Protein AF-A0A7S4PI43-F1 (afdb_monomer_lite)

Structure (mmCIF, N/CA/C/O backbone):
data_AF-A0A7S4PI43-F1
#
_entry.id   AF-A0A7S4PI43-F1
#
loop_
_atom_site.group_PDB
_atom_site.id
_atom_site.type_symbol
_atom_site.label_atom_id
_atom_site.label_alt_id
_atom_site.label_comp_id
_atom_site.label_asym_id
_atom_site.label_entity_id
_atom_site.label_seq_id
_atom_site.pdbx_PDB_ins_code
_atom_site.Cartn_x
_atom_site.Cartn_y
_atom_site.Cartn_z
_atom_site.occupancy
_atom_site.B_iso_or_equiv
_atom_site.auth_seq_id
_atom_site.auth_comp_id
_atom_site.auth_asym_id
_atom_site.auth_atom_id
_atom_site.pdbx_PDB_model_num
ATOM 1 N N . MET A 1 1 ? -4.409 6.244 -17.282 1.00 85.94 1 MET A N 1
ATOM 2 C CA . MET A 1 1 ? -3.910 4.943 -17.783 1.00 85.94 1 ME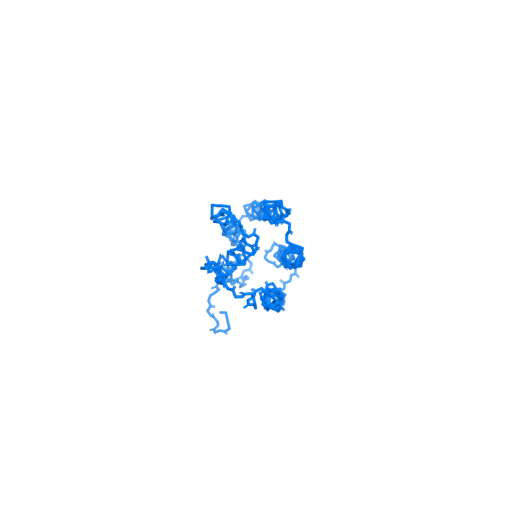T A CA 1
ATOM 3 C C . MET A 1 1 ? -4.631 4.509 -19.052 1.00 85.94 1 MET A C 1
ATOM 5 O O . MET A 1 1 ? -3.975 4.461 -20.079 1.00 85.94 1 MET A O 1
ATOM 9 N N . PHE A 1 2 ? -5.950 4.260 -19.034 1.00 87.94 2 PHE A N 1
ATOM 10 C CA . PHE A 1 2 ? -6.690 3.802 -20.228 1.00 87.94 2 PHE A CA 1
ATOM 11 C C . PHE A 1 2 ? -6.562 4.735 -21.448 1.00 87.94 2 PHE A C 1
ATOM 13 O O . PHE A 1 2 ? -6.354 4.272 -22.560 1.00 87.94 2 PHE A O 1
ATOM 20 N N . SER A 1 3 ? -6.595 6.054 -21.233 1.00 91.56 3 SER A N 1
ATOM 21 C CA . SER A 1 3 ? -6.417 7.075 -22.280 1.00 91.56 3 SER A CA 1
ATOM 22 C C . SER A 1 3 ? -4.973 7.245 -22.779 1.00 91.56 3 SER A C 1
ATOM 24 O O . SER A 1 3 ? -4.686 8.195 -23.499 1.00 91.56 3 SER A O 1
ATOM 26 N N . GLY A 1 4 ? -4.037 6.395 -22.349 1.00 89.62 4 GLY A N 1
ATOM 27 C CA . GLY A 1 4 ? -2.619 6.511 -22.698 1.00 89.62 4 GLY A CA 1
ATOM 28 C C . GLY A 1 4 ? -1.837 7.563 -21.902 1.00 89.62 4 GLY A C 1
ATOM 29 O O . GLY A 1 4 ? -0.652 7.740 -22.154 1.00 89.62 4 GLY A O 1
ATOM 30 N N . MET A 1 5 ? -2.453 8.239 -20.924 1.00 92.75 5 MET A N 1
ATOM 31 C CA . MET A 1 5 ? -1.774 9.197 -20.036 1.00 92.75 5 MET A CA 1
ATOM 32 C C . MET A 1 5 ? -1.314 8.569 -18.711 1.00 92.75 5 MET A C 1
ATOM 34 O O . MET A 1 5 ? -1.941 7.622 -18.209 1.00 92.75 5 MET A O 1
ATOM 38 N N . GLY A 1 6 ? -0.281 9.169 -18.105 1.00 93.50 6 GLY A N 1
ATOM 39 C CA . GLY A 1 6 ? 0.197 8.846 -16.755 1.00 93.50 6 GLY A CA 1
ATOM 40 C C . GLY A 1 6 ? 1.255 7.742 -16.702 1.00 93.50 6 GLY A C 1
ATOM 41 O O . GLY A 1 6 ? 1.206 6.897 -15.807 1.00 93.50 6 GLY A O 1
ATOM 42 N N . TRP A 1 7 ? 2.163 7.717 -17.677 1.00 95.50 7 TRP A N 1
ATOM 43 C CA . TRP A 1 7 ? 3.301 6.803 -17.717 1.00 95.50 7 TRP A CA 1
ATOM 44 C C . TRP A 1 7 ? 4.567 7.506 -18.193 1.00 95.50 7 TRP A C 1
ATOM 46 O O . TRP A 1 7 ? 4.504 8.561 -18.820 1.00 95.50 7 TRP A O 1
ATOM 56 N N . GLU A 1 8 ? 5.697 6.885 -17.898 1.00 94.12 8 GLU A N 1
ATOM 57 C CA . GLU A 1 8 ? 7.033 7.284 -18.323 1.00 94.12 8 GLU A CA 1
ATOM 58 C C . GLU A 1 8 ? 7.852 6.046 -18.709 1.00 94.12 8 GLU A C 1
ATOM 60 O O . GLU A 1 8 ? 7.433 4.907 -18.474 1.00 94.12 8 GLU A O 1
ATOM 65 N N . THR A 1 9 ? 9.012 6.260 -19.319 1.00 92.94 9 THR A N 1
ATOM 66 C CA . THR A 1 9 ? 9.929 5.178 -19.686 1.00 92.94 9 THR A CA 1
ATOM 67 C C . THR A 1 9 ? 11.004 5.035 -18.616 1.00 92.94 9 THR A C 1
ATOM 69 O O . THR A 1 9 ? 11.696 6.003 -18.310 1.00 92.94 9 THR A O 1
ATOM 72 N N . VAL A 1 10 ? 11.172 3.825 -18.084 1.00 89.62 10 VAL A N 1
ATOM 73 C CA . VAL A 1 10 ? 12.223 3.487 -17.110 1.00 89.62 10 VAL A CA 1
ATOM 74 C C . VAL A 1 10 ? 13.299 2.600 -17.748 1.00 89.62 10 VAL A C 1
ATOM 76 O O . VAL A 1 10 ? 13.303 2.377 -18.964 1.00 89.62 10 VAL A O 1
ATOM 79 N N . GLU A 1 11 ? 14.235 2.113 -16.928 1.00 85.25 11 GLU A N 1
ATOM 80 C CA . GLU A 1 11 ? 15.322 1.220 -17.338 1.00 85.25 11 GLU A CA 1
ATOM 81 C C . GLU A 1 11 ? 14.839 0.110 -18.295 1.00 85.25 11 GLU A C 1
ATOM 83 O O . GLU A 1 11 ? 13.780 -0.496 -18.109 1.00 85.25 11 GLU A O 1
ATOM 88 N N . GLY A 1 12 ? 15.612 -0.137 -19.357 1.00 83.56 12 GLY A N 1
ATOM 89 C CA . GLY A 1 12 ? 15.281 -1.152 -20.361 1.00 83.56 12 GLY A CA 1
ATOM 90 C C . GLY A 1 12 ? 14.156 -0.759 -21.324 1.00 83.56 12 GLY A C 1
ATOM 91 O O . GLY A 1 12 ? 13.527 -1.639 -21.904 1.00 83.56 12 GLY A O 1
ATOM 92 N N . CYS A 1 13 ? 13.884 0.542 -21.497 1.00 88.75 13 CYS A N 1
ATOM 93 C CA . CYS A 1 13 ? 12.783 1.057 -22.325 1.00 88.75 13 CYS A CA 1
ATOM 94 C C . CYS A 1 13 ? 11.401 0.526 -21.896 1.00 88.75 13 CYS A C 1
ATOM 96 O O . CYS A 1 13 ? 10.476 0.436 -22.707 1.00 88.75 13 CYS A O 1
ATOM 98 N N . ARG A 1 14 ? 11.252 0.161 -20.615 1.00 90.88 14 ARG A N 1
ATOM 99 C CA . ARG A 1 14 ? 9.995 -0.344 -20.064 1.00 90.88 14 ARG A CA 1
ATOM 100 C C . ARG A 1 14 ? 9.039 0.819 -19.814 1.00 90.88 14 ARG A C 1
ATOM 102 O O . ARG A 1 14 ? 9.397 1.794 -19.160 1.00 90.88 14 ARG A O 1
ATOM 109 N N . GLN A 1 15 ? 7.802 0.686 -20.278 1.00 93.69 15 GLN A N 1
ATOM 110 C CA . GLN A 1 15 ? 6.715 1.592 -19.911 1.00 93.69 15 GLN A CA 1
ATOM 111 C C . GLN A 1 15 ? 6.315 1.380 -18.443 1.00 93.69 15 GLN A C 1
ATOM 113 O O . GLN A 1 15 ? 5.976 0.262 -18.050 1.00 93.69 15 GLN A O 1
ATOM 118 N N . TYR A 1 16 ? 6.308 2.453 -17.653 1.00 94.56 16 TYR A N 1
ATOM 119 C CA . TYR A 1 16 ? 5.962 2.435 -16.235 1.00 94.56 16 TYR A CA 1
ATOM 120 C C . TYR A 1 16 ? 4.890 3.472 -15.894 1.00 94.56 16 TYR A C 1
ATOM 122 O O . TYR A 1 16 ? 4.998 4.641 -16.250 1.00 94.56 16 TYR A O 1
ATOM 130 N N . PHE A 1 17 ? 3.834 3.057 -15.194 1.00 95.69 17 PHE A N 1
ATOM 131 C CA . PHE A 1 17 ? 2.680 3.912 -14.902 1.00 95.69 17 PHE A CA 1
ATOM 132 C C . PHE A 1 17 ? 2.795 4.582 -13.528 1.00 95.69 17 PHE A C 1
ATOM 134 O O . PHE A 1 17 ? 2.241 4.094 -12.540 1.00 95.69 17 PHE A O 1
ATOM 141 N N . TYR A 1 18 ? 3.472 5.731 -13.463 1.00 94.38 18 TYR A N 1
ATOM 142 C CA . TYR A 1 18 ? 3.658 6.480 -12.213 1.00 94.38 18 TYR A CA 1
ATOM 143 C C . TYR A 1 18 ? 2.337 6.954 -11.582 1.00 94.38 18 TYR A C 1
ATOM 145 O O . TYR A 1 18 ? 2.230 7.006 -10.359 1.00 94.38 18 TYR A O 1
ATOM 153 N N . ILE A 1 19 ? 1.296 7.225 -12.385 1.00 95.75 19 ILE A N 1
ATOM 154 C CA . ILE A 1 19 ? -0.018 7.701 -11.902 1.00 95.75 19 ILE A CA 1
ATOM 155 C C . ILE A 1 19 ? -0.661 6.750 -10.882 1.00 95.75 19 ILE A C 1
ATOM 157 O O . ILE A 1 19 ? -1.408 7.186 -10.010 1.00 95.75 19 ILE A O 1
ATOM 161 N N . ARG A 1 20 ? -0.316 5.460 -10.951 1.00 95.19 20 ARG A N 1
ATOM 162 C CA . ARG A 1 20 ? -0.729 4.431 -9.995 1.00 95.19 20 ARG A CA 1
ATOM 163 C C . ARG A 1 20 ? -0.269 4.751 -8.569 1.00 95.19 20 ARG A C 1
ATOM 165 O O . ARG A 1 20 ? -1.008 4.536 -7.625 1.00 95.19 20 ARG A O 1
ATOM 172 N N . HIS A 1 21 ? 0.914 5.338 -8.409 1.00 96.25 21 HIS A N 1
ATOM 173 C CA . HIS A 1 21 ? 1.461 5.685 -7.095 1.00 96.25 21 HIS A CA 1
ATOM 174 C C . HIS A 1 21 ? 0.744 6.891 -6.494 1.00 96.25 21 HIS A C 1
ATOM 176 O O . HIS A 1 21 ? 0.573 6.962 -5.285 1.00 96.25 21 HIS A O 1
ATOM 182 N N . LEU A 1 22 ? 0.270 7.820 -7.328 1.00 95.81 22 LEU A N 1
ATOM 183 C CA . LEU A 1 22 ? -0.556 8.932 -6.857 1.00 95.81 22 LEU A CA 1
ATOM 184 C C . LEU A 1 22 ? -1.918 8.431 -6.365 1.00 95.81 22 LEU A C 1
ATOM 186 O O . LEU A 1 22 ? -2.386 8.842 -5.305 1.00 95.81 22 LEU A O 1
ATOM 190 N N . GLU A 1 23 ? -2.527 7.503 -7.105 1.00 97.06 23 GLU A N 1
ATOM 191 C CA . GLU A 1 23 ? -3.777 6.863 -6.699 1.00 97.06 23 GLU A CA 1
ATOM 192 C C . GLU A 1 23 ? -3.600 6.024 -5.430 1.00 97.06 23 GLU A C 1
ATOM 194 O O . GLU A 1 23 ? -4.391 6.167 -4.500 1.00 97.06 23 GLU A O 1
ATOM 199 N N . TRP A 1 24 ? -2.544 5.219 -5.328 1.00 98.25 24 TRP A N 1
ATOM 200 C CA . TRP A 1 24 ? -2.242 4.451 -4.121 1.00 98.25 24 TRP A CA 1
ATOM 201 C C . TRP A 1 24 ? -1.940 5.337 -2.916 1.00 98.25 24 TRP A C 1
ATOM 203 O O . TRP A 1 24 ? -2.464 5.077 -1.841 1.00 98.25 24 TRP A O 1
ATOM 213 N N . ALA A 1 25 ? -1.173 6.419 -3.069 1.00 97.81 25 ALA A N 1
ATOM 214 C CA . ALA A 1 25 ? -0.875 7.319 -1.954 1.00 97.81 25 ALA A CA 1
ATOM 215 C C . ALA A 1 25 ? -2.160 7.884 -1.323 1.00 97.81 25 ALA A C 1
ATOM 217 O O . ALA A 1 25 ? -2.265 7.966 -0.097 1.00 97.81 25 ALA A O 1
ATOM 218 N N . LEU A 1 26 ? -3.160 8.210 -2.148 1.00 97.94 26 LEU A N 1
ATOM 219 C CA . LEU A 1 26 ? -4.470 8.652 -1.676 1.00 97.94 26 LEU A CA 1
ATOM 220 C C . LEU A 1 26 ? -5.301 7.486 -1.127 1.00 97.94 26 LEU A C 1
ATOM 222 O O . LEU A 1 26 ? -5.776 7.537 0.004 1.00 97.94 26 LEU A O 1
ATOM 226 N N . THR A 1 27 ? -5.488 6.431 -1.916 1.00 98.06 27 THR A N 1
ATOM 227 C CA . THR A 1 27 ? -6.443 5.363 -1.592 1.00 98.06 27 THR A CA 1
ATOM 228 C C . THR A 1 27 ? -5.980 4.488 -0.434 1.00 98.06 27 THR A C 1
ATOM 230 O O . THR A 1 27 ? -6.793 4.166 0.428 1.00 98.06 27 THR A O 1
ATOM 233 N N . CYS A 1 28 ? -4.687 4.169 -0.338 1.00 98.12 28 CYS A N 1
ATOM 234 C CA . CYS A 1 28 ? -4.126 3.452 0.807 1.00 98.12 28 CYS A CA 1
ATOM 235 C C . CYS A 1 28 ? -4.303 4.256 2.101 1.00 98.12 28 CYS A C 1
ATOM 237 O O . CYS A 1 28 ? -4.708 3.699 3.120 1.00 98.12 28 CYS A O 1
ATOM 239 N N . SER A 1 29 ? -4.095 5.576 2.048 1.00 98.19 29 SER A N 1
ATOM 240 C CA . SER A 1 29 ? -4.333 6.455 3.198 1.00 98.19 29 SER A CA 1
ATOM 241 C C . SER A 1 29 ? -5.807 6.471 3.610 1.00 98.19 29 SER A C 1
ATOM 243 O O . SER A 1 29 ? -6.112 6.402 4.795 1.00 98.19 29 SER A O 1
ATOM 245 N N . LEU A 1 30 ? -6.737 6.493 2.651 1.00 97.94 30 LEU A N 1
ATOM 246 C CA . LEU A 1 30 ? -8.177 6.447 2.933 1.00 97.94 30 LEU A CA 1
ATOM 247 C C . LEU A 1 30 ? -8.644 5.089 3.483 1.00 97.94 30 LEU A C 1
ATOM 249 O O . LEU A 1 30 ? -9.544 5.051 4.324 1.00 97.94 30 LEU A O 1
ATOM 253 N N . ILE A 1 31 ? -8.032 3.978 3.060 1.00 97.94 31 ILE A N 1
ATOM 254 C CA . ILE A 1 31 ? -8.295 2.649 3.637 1.00 97.94 31 ILE A CA 1
ATOM 255 C C . ILE A 1 31 ? -7.860 2.618 5.104 1.00 97.94 31 ILE A C 1
ATOM 257 O O . ILE A 1 31 ? -8.638 2.198 5.960 1.00 97.94 31 ILE A O 1
ATOM 261 N N . LEU A 1 32 ? -6.658 3.116 5.415 1.00 98.31 32 LEU A N 1
ATOM 262 C CA . LEU A 1 32 ? -6.172 3.191 6.797 1.00 98.31 32 LEU A CA 1
ATOM 263 C C . LEU A 1 32 ? -7.005 4.138 7.655 1.00 98.31 32 LEU A C 1
ATOM 265 O O . LEU A 1 32 ? -7.313 3.810 8.795 1.00 98.31 32 LEU A O 1
ATOM 269 N N . PHE A 1 33 ? -7.436 5.265 7.093 1.00 97.88 33 P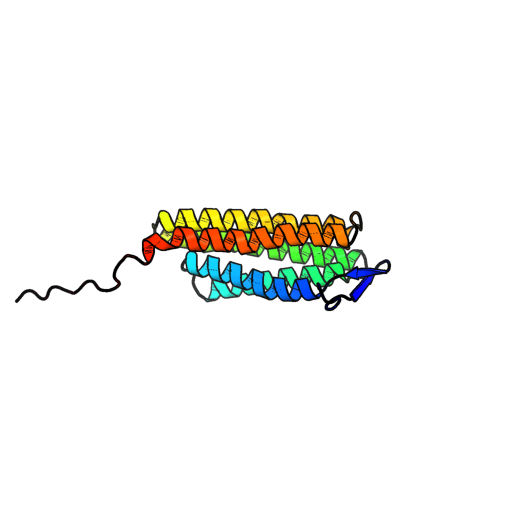HE A N 1
ATOM 270 C CA . PHE A 1 33 ? -8.383 6.166 7.740 1.00 97.88 33 PHE A CA 1
ATOM 271 C C . PHE A 1 33 ? -9.704 5.459 8.073 1.00 97.88 33 PHE A C 1
ATOM 273 O O . PHE A 1 33 ? -10.188 5.555 9.198 1.00 97.88 33 PHE A O 1
ATOM 280 N N . SER A 1 34 ? -10.250 4.684 7.131 1.00 96.19 34 SER A N 1
ATOM 281 C CA . SER A 1 34 ? -11.489 3.919 7.331 1.00 96.19 34 SER A CA 1
ATOM 282 C C . SER A 1 34 ? -11.335 2.849 8.416 1.00 96.19 34 SER A C 1
ATOM 284 O O . SER A 1 34 ? -12.197 2.726 9.282 1.00 96.19 34 SER A O 1
ATOM 286 N N . LEU A 1 35 ? -10.225 2.102 8.402 1.00 96.56 35 LEU A N 1
ATOM 287 C CA . LEU A 1 35 ? -9.901 1.124 9.447 1.00 96.56 35 LEU A CA 1
ATOM 288 C C . LEU A 1 35 ? -9.690 1.788 10.811 1.00 96.56 35 LEU A C 1
ATOM 290 O O . LEU A 1 35 ? -10.120 1.242 11.820 1.00 96.56 35 LEU A O 1
ATOM 294 N N . GLY A 1 36 ? -9.061 2.961 10.839 1.00 96.56 36 GLY A N 1
ATOM 295 C CA . GLY A 1 36 ? -8.827 3.730 12.054 1.00 96.56 36 GLY A CA 1
ATOM 296 C C . GLY A 1 36 ? -10.118 4.241 12.688 1.00 96.56 36 GLY A C 1
ATOM 297 O O . GLY A 1 36 ? -10.293 4.111 13.894 1.00 96.56 36 GLY A O 1
ATOM 298 N N . ILE A 1 37 ? -11.055 4.750 11.880 1.00 95.06 37 ILE A N 1
ATOM 299 C CA . ILE A 1 37 ? -12.394 5.129 12.356 1.00 95.06 37 ILE A CA 1
ATOM 300 C C . ILE A 1 37 ? -13.155 3.904 12.859 1.00 95.06 37 ILE A C 1
ATOM 302 O O . ILE A 1 37 ? -13.756 3.968 13.926 1.00 95.06 37 ILE A O 1
ATOM 306 N N . LEU A 1 38 ? -13.117 2.791 12.120 1.00 93.06 38 LEU A N 1
ATOM 307 C CA . LEU A 1 38 ? -13.763 1.543 12.533 1.00 93.06 38 LEU A CA 1
ATOM 308 C C . LEU A 1 38 ? -13.203 1.025 13.865 1.00 93.06 38 LEU A C 1
ATOM 310 O O . LEU A 1 38 ? -13.953 0.524 14.695 1.00 93.06 38 LEU A O 1
ATOM 314 N N . ALA A 1 39 ? -11.895 1.172 14.072 1.00 94.12 39 ALA A N 1
ATOM 315 C CA . ALA A 1 39 ? -11.225 0.857 15.326 1.00 94.12 39 ALA A CA 1
ATOM 316 C C . ALA A 1 39 ? -11.393 1.934 16.412 1.00 94.12 39 ALA A C 1
ATOM 318 O O . ALA A 1 39 ? -10.874 1.779 17.517 1.00 94.12 39 ALA A O 1
ATOM 319 N N . GLU A 1 40 ? -12.096 3.025 16.093 1.00 94.19 40 GLU A N 1
ATOM 320 C CA . GLU A 1 40 ? -12.304 4.200 16.935 1.00 94.19 40 GLU A CA 1
ATOM 321 C C . GLU A 1 40 ? -11.007 4.734 17.566 1.00 94.19 40 GLU A C 1
ATOM 323 O O . GLU A 1 40 ? -10.946 5.036 18.764 1.00 94.19 40 GLU A O 1
ATOM 328 N N . GLN A 1 41 ? -9.971 4.808 16.731 1.00 96.44 41 GLN A N 1
ATOM 329 C CA . GLN A 1 41 ? -8.634 5.284 17.066 1.00 96.44 41 GLN A CA 1
ATOM 330 C C . GLN A 1 41 ? -8.569 6.792 17.258 1.00 96.44 41 GLN A C 1
ATOM 332 O O . GLN A 1 41 ? -9.372 7.554 16.714 1.00 96.44 41 GLN A O 1
ATOM 337 N N . ASP A 1 42 ? -7.537 7.235 17.973 1.00 96.38 42 ASP A N 1
ATOM 338 C CA . ASP A 1 42 ? -7.208 8.647 18.037 1.00 96.38 42 ASP A CA 1
ATOM 339 C C . ASP A 1 42 ? -6.691 9.164 16.684 1.00 96.38 42 ASP A C 1
ATOM 341 O O . ASP A 1 42 ? -6.064 8.463 15.884 1.00 96.38 42 ASP A O 1
ATOM 345 N N . VAL A 1 43 ? -6.938 10.448 16.440 1.00 96.06 43 VAL A N 1
ATOM 346 C CA . VAL A 1 43 ? -6.601 11.102 15.176 1.00 96.06 43 VAL A CA 1
ATOM 347 C C . VAL A 1 43 ? -5.096 11.044 14.887 1.00 96.06 43 VAL A C 1
ATOM 349 O O . VAL A 1 43 ? -4.712 10.864 13.733 1.00 96.06 43 VAL A O 1
ATOM 352 N N . ALA A 1 44 ? -4.230 11.151 15.899 1.00 97.62 44 ALA A N 1
ATOM 353 C CA . ALA A 1 44 ? -2.788 11.170 15.676 1.00 97.62 44 ALA A CA 1
ATOM 354 C C . ALA A 1 44 ? -2.286 9.819 15.146 1.00 97.62 44 ALA A C 1
ATOM 356 O O . ALA A 1 44 ? -1.542 9.799 14.163 1.00 97.62 44 ALA A O 1
ATOM 357 N N . THR A 1 45 ? -2.746 8.702 15.714 1.00 97.56 45 THR A N 1
ATOM 358 C CA . THR A 1 45 ? -2.391 7.352 15.249 1.00 97.56 45 THR A CA 1
ATOM 359 C C . THR A 1 45 ? -2.919 7.085 13.837 1.00 97.56 45 THR A C 1
ATOM 361 O O . THR A 1 45 ? -2.197 6.542 12.992 1.00 97.56 45 THR A O 1
ATOM 364 N N . ILE A 1 46 ? -4.135 7.549 13.519 1.00 98.06 46 ILE A N 1
ATOM 365 C CA . ILE A 1 46 ? -4.687 7.452 12.160 1.00 98.06 46 ILE A CA 1
ATOM 366 C C . ILE A 1 46 ? -3.802 8.210 11.161 1.00 98.06 46 ILE A C 1
ATOM 368 O O . ILE A 1 46 ? -3.348 7.624 10.176 1.00 98.06 46 ILE A O 1
ATOM 372 N N . PHE A 1 47 ? -3.489 9.482 11.418 1.00 97.88 47 PHE A N 1
ATOM 373 C CA . PHE A 1 47 ? -2.649 10.275 10.515 1.00 97.88 47 PHE A CA 1
ATOM 374 C C . PHE A 1 47 ? -1.210 9.750 10.427 1.00 97.88 47 PHE A C 1
ATOM 376 O O . PHE A 1 47 ? -0.618 9.790 9.346 1.00 97.88 47 PHE A O 1
ATOM 383 N N . ALA A 1 48 ? -0.655 9.204 11.512 1.00 97.81 48 ALA A N 1
ATOM 384 C CA . ALA A 1 48 ? 0.644 8.538 11.485 1.00 97.81 48 ALA A CA 1
ATOM 385 C C . ALA A 1 48 ? 0.629 7.331 10.533 1.00 97.81 48 ALA A C 1
ATOM 387 O O . ALA A 1 48 ? 1.514 7.207 9.683 1.00 97.81 48 ALA A O 1
ATOM 388 N N . SER A 1 49 ? -0.410 6.490 10.600 1.00 98.38 49 SER A N 1
ATOM 389 C CA . SER A 1 49 ? -0.572 5.344 9.694 1.00 98.38 49 SER A CA 1
ATOM 390 C C . SER A 1 49 ? -0.664 5.774 8.222 1.00 98.38 49 SER A C 1
ATOM 392 O O . SER A 1 49 ? -0.005 5.192 7.357 1.00 98.38 49 SER A O 1
ATOM 394 N N . MET A 1 50 ? -1.397 6.857 7.938 1.00 98.62 50 MET A N 1
ATOM 395 C CA . MET A 1 50 ? -1.493 7.447 6.601 1.00 98.62 50 MET A CA 1
ATOM 396 C C . MET A 1 50 ? -0.132 7.964 6.120 1.00 98.62 50 MET A C 1
ATOM 398 O O . MET A 1 50 ? 0.253 7.712 4.980 1.00 98.62 50 MET A O 1
ATOM 402 N N . GLY A 1 51 ? 0.632 8.629 6.991 1.00 98.31 51 GLY A N 1
ATOM 403 C CA . GLY A 1 51 ? 1.987 9.094 6.690 1.00 98.31 51 GLY A CA 1
ATOM 404 C C . GLY A 1 51 ? 2.937 7.950 6.326 1.00 98.31 51 GLY A C 1
ATOM 405 O O . GLY A 1 51 ? 3.625 8.024 5.305 1.00 98.31 51 GLY A O 1
ATOM 406 N N . PHE A 1 52 ? 2.926 6.857 7.099 1.00 98.62 52 PHE A N 1
ATOM 407 C CA . PHE A 1 52 ? 3.694 5.651 6.773 1.00 98.62 52 PHE A CA 1
ATOM 408 C C . PHE A 1 52 ? 3.268 5.040 5.434 1.00 98.62 52 PHE A C 1
ATOM 410 O O . PHE A 1 52 ? 4.126 4.657 4.639 1.00 98.62 52 PHE A O 1
ATOM 417 N N . SER A 1 53 ? 1.965 5.013 5.142 1.00 98.44 53 SER A N 1
ATOM 418 C CA . SER A 1 53 ? 1.430 4.560 3.854 1.00 98.44 53 SER A CA 1
ATOM 419 C C . SER A 1 53 ? 1.911 5.421 2.681 1.00 98.44 53 SER A C 1
ATOM 421 O O . SER A 1 53 ? 2.413 4.889 1.692 1.00 98.44 53 SER A O 1
ATOM 423 N N . VAL A 1 54 ? 1.845 6.752 2.783 1.00 98.62 54 VAL A N 1
ATOM 424 C CA . VAL A 1 54 ? 2.357 7.645 1.728 1.00 98.62 54 VAL A CA 1
ATOM 425 C C . VAL A 1 54 ? 3.858 7.440 1.525 1.00 98.62 54 VAL A C 1
ATOM 427 O O . VAL A 1 54 ? 4.310 7.318 0.386 1.00 98.62 54 VAL A O 1
ATOM 430 N N . GLY A 1 55 ? 4.629 7.336 2.611 1.00 98.56 55 GLY A N 1
ATOM 431 C CA . GLY A 1 55 ? 6.061 7.047 2.545 1.00 98.56 55 GLY A CA 1
ATOM 432 C C . GLY A 1 55 ? 6.360 5.704 1.872 1.00 98.56 55 GLY A C 1
ATOM 433 O O . GLY A 1 55 ? 7.258 5.624 1.034 1.00 98.56 55 GLY A O 1
ATOM 434 N N . MET A 1 56 ? 5.584 4.661 2.183 1.00 98.44 56 MET A N 1
ATOM 435 C CA . MET A 1 56 ? 5.681 3.335 1.565 1.00 98.44 56 MET A CA 1
ATOM 436 C C . MET A 1 56 ? 5.469 3.419 0.049 1.00 98.44 56 MET A C 1
ATOM 438 O O . MET A 1 56 ? 6.302 2.930 -0.717 1.00 98.44 56 MET A O 1
ATOM 442 N N . ILE A 1 57 ? 4.396 4.081 -0.395 1.00 98.44 57 ILE A N 1
ATOM 443 C CA . ILE A 1 57 ? 4.080 4.231 -1.822 1.00 98.44 57 ILE A CA 1
ATOM 444 C C . ILE A 1 57 ? 5.135 5.070 -2.549 1.00 98.44 57 ILE A C 1
ATOM 446 O O . ILE A 1 57 ? 5.575 4.701 -3.639 1.00 98.44 57 ILE A O 1
ATOM 450 N N . TYR A 1 58 ? 5.592 6.161 -1.936 1.00 98.25 58 TYR A N 1
ATOM 451 C CA . TYR A 1 58 ? 6.655 6.995 -2.492 1.00 98.25 58 TYR A CA 1
ATOM 452 C C . TYR A 1 58 ? 7.970 6.218 -2.650 1.00 98.25 58 TYR A C 1
ATOM 454 O O . TYR A 1 58 ? 8.627 6.296 -3.686 1.00 98.25 58 TYR A O 1
ATOM 462 N N . SER A 1 59 ? 8.321 5.399 -1.658 1.00 98.25 59 SER A N 1
ATOM 463 C CA . SER A 1 59 ? 9.512 4.545 -1.708 1.00 98.25 59 SER A CA 1
ATOM 464 C C . SER A 1 59 ? 9.415 3.505 -2.826 1.00 98.25 59 SER A C 1
ATOM 466 O O . SER A 1 59 ? 10.376 3.307 -3.565 1.00 98.25 59 SER A O 1
ATOM 468 N N . GLY A 1 60 ? 8.241 2.892 -3.015 1.00 97.81 60 GLY A N 1
ATOM 469 C CA . GLY A 1 60 ? 7.988 1.970 -4.128 1.00 97.81 60 GLY A CA 1
ATOM 470 C C . GLY A 1 60 ? 8.109 2.633 -5.506 1.00 97.81 60 GLY A C 1
ATOM 471 O O . GLY A 1 60 ? 8.646 2.026 -6.437 1.00 97.81 60 GLY A O 1
ATOM 472 N N . TYR A 1 61 ? 7.686 3.896 -5.626 1.00 97.31 61 TYR A N 1
ATOM 473 C CA . TYR A 1 61 ? 7.883 4.689 -6.840 1.00 97.31 61 TYR A CA 1
ATOM 474 C C . TYR A 1 61 ? 9.371 4.921 -7.124 1.00 97.31 61 TYR A C 1
ATOM 476 O O . TYR A 1 61 ? 9.842 4.579 -8.209 1.00 97.31 61 TYR A O 1
ATOM 484 N N . LEU A 1 62 ? 10.125 5.427 -6.137 1.00 97.19 62 LEU A N 1
ATOM 485 C CA . LEU A 1 62 ? 11.567 5.669 -6.275 1.00 97.19 62 LEU A CA 1
ATOM 486 C C . LEU A 1 62 ? 12.345 4.391 -6.591 1.00 97.19 62 LEU A C 1
ATOM 488 O O . LEU A 1 62 ? 13.282 4.421 -7.389 1.00 97.19 62 LEU A O 1
ATOM 492 N N . ALA A 1 63 ? 11.932 3.264 -6.012 1.00 96.94 63 ALA A N 1
ATOM 493 C CA . ALA A 1 63 ? 12.494 1.967 -6.343 1.00 96.94 63 ALA A CA 1
ATOM 494 C C . ALA A 1 63 ? 12.303 1.641 -7.831 1.00 96.94 63 ALA A C 1
ATOM 496 O O . ALA A 1 63 ? 13.230 1.181 -8.491 1.00 96.94 63 ALA A O 1
ATOM 497 N N . ALA A 1 64 ? 11.115 1.880 -8.386 1.00 94.75 64 ALA A N 1
ATOM 498 C CA . ALA A 1 64 ? 10.800 1.480 -9.754 1.00 94.75 64 ALA A CA 1
ATOM 499 C C . ALA A 1 64 ? 11.483 2.325 -10.833 1.00 94.75 64 ALA A C 1
ATOM 501 O O . ALA A 1 64 ? 11.820 1.795 -11.891 1.00 94.75 64 ALA A O 1
ATOM 502 N N . ILE A 1 65 ? 11.704 3.613 -10.564 1.00 94.44 65 ILE A N 1
ATOM 503 C CA . ILE A 1 65 ? 12.408 4.521 -11.483 1.00 94.44 65 ILE A CA 1
ATOM 504 C C . ILE A 1 65 ? 13.931 4.524 -11.269 1.00 94.44 65 ILE A C 1
ATOM 506 O O . ILE A 1 65 ? 14.668 5.162 -12.020 1.00 94.44 65 ILE A O 1
ATOM 510 N N . GLY A 1 66 ? 14.417 3.843 -10.227 1.00 92.38 66 GLY A N 1
ATOM 511 C CA . GLY A 1 66 ? 15.826 3.815 -9.860 1.00 92.38 66 GLY A CA 1
ATOM 512 C C . GLY A 1 66 ? 16.695 3.162 -10.935 1.00 92.38 66 GLY A C 1
ATOM 513 O O . GLY A 1 66 ? 16.595 1.963 -11.171 1.00 92.38 66 GLY A O 1
ATOM 514 N N . LEU A 1 67 ? 17.596 3.946 -11.534 1.00 90.62 67 LEU A N 1
ATOM 515 C CA . LEU A 1 67 ? 18.531 3.488 -12.575 1.00 90.62 67 LEU A CA 1
ATOM 516 C C . LEU A 1 67 ? 19.741 2.726 -12.018 1.00 90.62 67 LEU A C 1
ATOM 518 O O . LEU A 1 67 ? 20.406 1.986 -12.735 1.00 90.62 67 LEU A O 1
ATOM 522 N N . VAL A 1 68 ? 20.071 2.950 -10.744 1.00 94.38 68 VAL A N 1
ATOM 523 C CA . VAL A 1 68 ? 21.176 2.265 -10.066 1.00 94.38 68 VAL A CA 1
ATOM 524 C C . VAL A 1 68 ? 20.598 1.063 -9.317 1.00 94.38 68 VAL A C 1
ATOM 526 O O . VAL A 1 68 ? 19.807 1.280 -8.393 1.00 94.38 68 VAL A O 1
ATOM 529 N N . PRO A 1 69 ? 21.011 -0.185 -9.628 1.00 93.38 69 PRO A N 1
ATOM 530 C CA . PRO A 1 69 ? 20.419 -1.384 -9.032 1.00 93.38 69 PRO A CA 1
ATOM 531 C C . PRO A 1 69 ? 20.417 -1.376 -7.501 1.00 93.38 69 PRO A C 1
ATOM 533 O O . PRO A 1 69 ? 19.409 -1.701 -6.879 1.00 93.38 69 PRO A O 1
ATOM 536 N N . LEU A 1 70 ? 21.518 -0.944 -6.879 1.00 95.94 70 LEU A N 1
ATOM 537 C CA . LEU A 1 70 ? 21.598 -0.844 -5.422 1.00 95.94 70 LEU A CA 1
ATOM 538 C C . LEU A 1 70 ? 20.560 0.141 -4.860 1.00 95.94 70 LEU A C 1
ATOM 540 O O . LEU A 1 70 ? 19.846 -0.198 -3.923 1.00 95.94 70 LEU A O 1
ATOM 544 N N . ALA A 1 71 ? 20.438 1.336 -5.445 1.00 95.12 71 ALA A N 1
ATOM 545 C CA . ALA A 1 71 ? 19.487 2.347 -4.984 1.00 95.12 71 ALA A CA 1
ATOM 546 C C . ALA A 1 71 ? 18.031 1.879 -5.141 1.00 95.12 71 ALA A C 1
ATOM 548 O O . ALA A 1 71 ? 17.229 2.069 -4.230 1.00 95.12 71 ALA A O 1
ATOM 549 N N . LYS A 1 72 ? 17.711 1.212 -6.258 1.00 95.69 72 LYS A N 1
ATOM 550 C CA . LYS A 1 72 ? 16.406 0.582 -6.511 1.00 95.69 72 LYS A CA 1
ATOM 551 C C . LYS A 1 72 ? 16.007 -0.362 -5.379 1.00 95.69 72 LYS A C 1
ATOM 553 O O . LYS A 1 72 ? 14.926 -0.225 -4.809 1.00 95.69 72 LYS A O 1
ATOM 558 N N . TRP A 1 73 ? 16.891 -1.291 -5.019 1.00 97.75 73 TRP A N 1
ATOM 559 C CA . TRP A 1 73 ? 16.605 -2.261 -3.962 1.00 97.75 73 TRP A CA 1
ATOM 560 C C . TRP A 1 73 ? 16.576 -1.627 -2.571 1.00 97.75 73 TRP A C 1
ATOM 562 O O . TRP A 1 73 ? 15.731 -2.003 -1.765 1.00 97.75 73 TRP A O 1
ATOM 572 N N . LEU A 1 74 ? 17.422 -0.631 -2.290 1.00 98.19 74 LEU A N 1
ATOM 573 C CA . LEU A 1 74 ? 17.369 0.100 -1.020 1.00 98.19 74 LEU A CA 1
ATOM 574 C C . LEU A 1 74 ? 16.027 0.819 -0.829 1.00 98.19 74 LEU A C 1
ATOM 576 O O . LEU A 1 74 ? 15.427 0.696 0.236 1.00 98.19 74 LEU A O 1
ATOM 580 N N . TRP A 1 75 ? 15.519 1.503 -1.858 1.00 98.31 75 TRP A N 1
ATOM 581 C CA . TRP A 1 75 ? 14.194 2.128 -1.812 1.00 98.31 75 TRP A CA 1
ATOM 582 C C . TRP A 1 75 ? 13.069 1.104 -1.664 1.00 98.31 75 TRP A C 1
ATOM 584 O O . TRP A 1 75 ? 12.133 1.329 -0.898 1.00 98.31 75 TRP A O 1
ATOM 594 N N . PHE A 1 76 ? 13.183 -0.045 -2.333 1.00 98.38 76 PHE A N 1
ATOM 595 C CA . PHE A 1 76 ? 12.222 -1.135 -2.185 1.00 98.38 76 PHE A CA 1
ATOM 596 C C . PHE A 1 76 ? 12.184 -1.670 -0.745 1.00 98.38 76 PHE A C 1
ATOM 598 O O . PHE A 1 76 ? 11.113 -1.747 -0.142 1.00 98.38 76 PHE A O 1
ATOM 605 N N . PHE A 1 77 ? 13.343 -1.983 -0.156 1.00 98.38 77 PHE A N 1
ATOM 606 C CA . PHE A 1 77 ? 13.421 -2.472 1.223 1.00 98.38 77 PHE A CA 1
ATOM 607 C C . PHE A 1 77 ? 12.993 -1.418 2.242 1.00 98.38 77 PHE A C 1
ATOM 609 O O . PHE A 1 77 ? 12.330 -1.755 3.219 1.00 98.38 77 PHE A O 1
ATOM 616 N N . PHE A 1 78 ? 13.30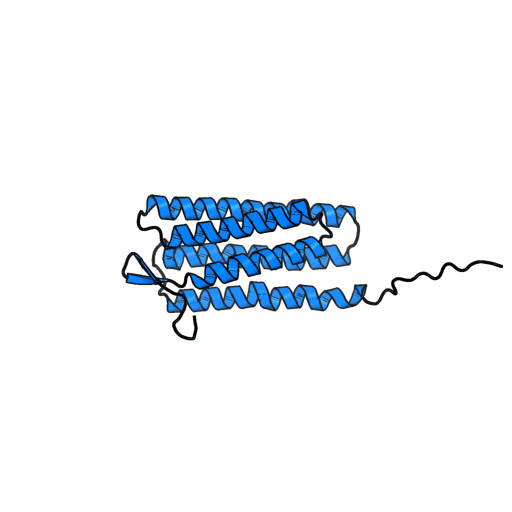6 -0.145 2.005 1.00 98.56 78 PHE A N 1
ATOM 617 C CA . PHE A 1 78 ? 12.803 0.943 2.837 1.00 98.56 78 PHE A CA 1
ATOM 618 C C . PHE A 1 78 ? 11.268 1.007 2.798 1.00 98.56 78 PHE A C 1
ATOM 620 O O . PHE A 1 78 ? 10.629 1.052 3.848 1.00 98.56 78 PHE A O 1
ATOM 627 N N . GLY A 1 79 ? 10.664 0.885 1.612 1.00 98.56 79 GLY A N 1
ATOM 628 C CA . GLY A 1 79 ? 9.212 0.758 1.462 1.00 98.56 79 GLY A CA 1
ATOM 629 C C . GLY A 1 79 ? 8.630 -0.449 2.207 1.00 98.56 79 GLY A C 1
ATOM 630 O O . GLY A 1 79 ? 7.598 -0.316 2.859 1.00 98.56 79 GLY A O 1
ATOM 631 N N . LEU A 1 80 ? 9.310 -1.602 2.191 1.00 98.56 80 LEU A N 1
ATOM 632 C CA . LEU A 1 80 ? 8.896 -2.783 2.960 1.00 98.56 80 LEU A CA 1
ATOM 633 C C . LEU A 1 80 ? 8.947 -2.558 4.476 1.00 98.56 80 LEU A C 1
ATOM 635 O O . LEU A 1 80 ? 8.058 -3.024 5.184 1.00 98.56 80 LEU A O 1
ATOM 639 N N . VAL A 1 81 ? 9.943 -1.830 4.988 1.00 98.69 81 VAL A N 1
ATOM 640 C CA . VAL A 1 81 ? 9.987 -1.459 6.412 1.00 98.69 81 VAL A CA 1
ATOM 641 C C . VAL A 1 81 ? 8.779 -0.592 6.771 1.00 98.69 81 VAL A C 1
ATOM 643 O O . VAL A 1 81 ? 8.123 -0.848 7.778 1.00 98.69 81 VAL A O 1
ATOM 646 N N . LEU A 1 82 ? 8.430 0.385 5.929 1.00 98.62 82 LEU A N 1
ATOM 647 C CA . LEU A 1 82 ? 7.238 1.214 6.135 1.00 98.62 82 LEU A CA 1
ATOM 648 C C . LEU A 1 82 ? 5.942 0.391 6.054 1.00 98.62 82 LEU A C 1
ATOM 650 O O . LEU A 1 82 ? 5.042 0.596 6.865 1.00 98.62 82 LEU A O 1
ATOM 654 N N . PHE A 1 83 ? 5.869 -0.588 5.147 1.00 98.50 83 PHE A N 1
ATOM 655 C CA . PHE A 1 83 ? 4.755 -1.537 5.091 1.00 98.50 83 PHE A CA 1
ATOM 656 C C . PHE A 1 83 ? 4.616 -2.332 6.396 1.00 98.50 83 PHE A C 1
ATOM 658 O O . PHE A 1 83 ? 3.517 -2.439 6.934 1.00 98.50 83 PHE A O 1
ATOM 665 N N . VAL A 1 84 ? 5.722 -2.834 6.955 1.00 98.44 84 VAL A N 1
ATOM 666 C CA . VAL A 1 84 ? 5.714 -3.531 8.252 1.00 98.44 84 VAL A CA 1
ATOM 667 C C . VAL A 1 84 ? 5.208 -2.619 9.371 1.00 98.44 84 VAL A C 1
ATOM 669 O O . VAL A 1 84 ? 4.441 -3.081 10.212 1.00 98.44 84 VAL A O 1
ATOM 672 N N . MET A 1 85 ? 5.559 -1.328 9.364 1.00 98.31 85 MET A N 1
ATOM 673 C CA . MET A 1 85 ? 5.025 -0.364 10.337 1.00 98.31 85 MET A CA 1
ATOM 674 C C . MET A 1 85 ? 3.513 -0.169 10.188 1.00 98.31 85 MET A C 1
ATOM 676 O O . MET A 1 85 ? 2.799 -0.155 11.187 1.00 98.31 85 MET A O 1
ATOM 680 N N . VAL A 1 86 ? 3.000 -0.089 8.957 1.00 98.50 86 VAL A N 1
ATOM 681 C CA . VAL A 1 86 ? 1.550 -0.033 8.707 1.00 98.50 86 VAL A CA 1
ATOM 682 C C . VAL A 1 86 ? 0.855 -1.294 9.231 1.00 98.50 86 VAL A C 1
ATOM 684 O O . VAL A 1 86 ? -0.139 -1.196 9.948 1.00 98.50 86 VAL A O 1
ATOM 687 N N . VAL A 1 87 ? 1.391 -2.481 8.932 1.00 98.38 87 VAL A N 1
ATOM 688 C CA . VAL A 1 87 ? 0.841 -3.757 9.421 1.00 98.38 87 VAL A CA 1
ATOM 689 C C . VAL A 1 87 ? 0.881 -3.830 10.949 1.00 98.38 87 VAL A C 1
ATOM 691 O O . VAL A 1 87 ? -0.083 -4.286 11.561 1.00 98.38 87 VAL A O 1
ATOM 694 N N . TYR A 1 88 ? 1.962 -3.353 11.571 1.00 98.31 88 TYR A N 1
ATOM 695 C CA . TYR A 1 88 ? 2.080 -3.264 13.024 1.00 98.31 88 TYR A CA 1
ATOM 696 C C . TYR A 1 88 ? 0.968 -2.390 13.615 1.00 98.31 88 TYR A C 1
ATOM 698 O O . TYR A 1 88 ? 0.276 -2.841 14.524 1.00 98.31 88 TYR A O 1
ATOM 706 N N . ILE A 1 89 ? 0.736 -1.193 13.064 1.00 98.06 89 ILE A N 1
ATOM 707 C CA . ILE A 1 89 ? -0.324 -0.291 13.536 1.00 98.06 89 ILE A CA 1
ATOM 708 C C . ILE A 1 89 ? -1.702 -0.959 13.433 1.00 98.06 89 ILE A C 1
ATOM 710 O O . ILE A 1 89 ? -2.472 -0.914 14.388 1.00 98.06 89 ILE A O 1
ATOM 714 N N . ILE A 1 90 ? -2.000 -1.641 12.321 1.00 97.94 90 ILE A N 1
ATOM 715 C CA . ILE A 1 90 ? -3.279 -2.349 12.142 1.00 97.94 90 ILE A CA 1
ATOM 716 C C . ILE A 1 90 ? -3.437 -3.482 13.172 1.00 97.94 90 ILE A C 1
ATOM 718 O O . ILE A 1 90 ? -4.479 -3.607 13.810 1.00 97.94 90 ILE A O 1
ATOM 722 N N . LEU A 1 91 ?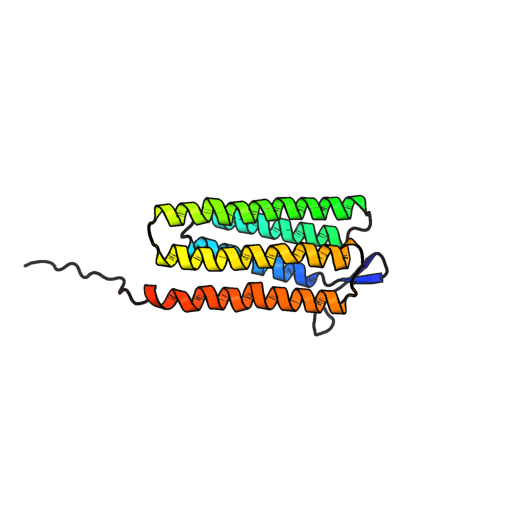 -2.422 -4.337 13.327 1.00 96.94 91 LEU A N 1
ATOM 723 C CA . LEU A 1 91 ? -2.530 -5.553 14.144 1.00 96.94 91 LEU A CA 1
ATOM 724 C C . LEU A 1 91 ? -2.364 -5.314 15.646 1.00 96.94 91 LEU A C 1
ATOM 726 O O . LEU A 1 91 ? -2.782 -6.164 16.436 1.00 96.94 91 LEU A O 1
ATOM 730 N N . ARG A 1 92 ? -1.712 -4.217 16.038 1.00 96.50 92 ARG A N 1
ATOM 731 C CA . ARG A 1 92 ? -1.436 -3.881 17.436 1.00 96.50 92 ARG A CA 1
ATOM 732 C C . ARG A 1 92 ? -2.267 -2.702 17.884 1.00 96.50 92 ARG A C 1
ATOM 734 O O . ARG A 1 92 ? -3.198 -2.916 18.642 1.00 96.50 92 ARG A O 1
ATOM 741 N N . GLU A 1 93 ? -1.964 -1.506 17.399 1.00 96.38 93 GLU A N 1
ATOM 742 C CA . GLU A 1 93 ? -2.568 -0.273 17.915 1.00 96.38 93 GLU A CA 1
ATOM 743 C C . GLU A 1 93 ? -4.084 -0.258 17.669 1.00 96.38 93 GLU A C 1
ATOM 745 O O . GLU A 1 93 ? -4.876 -0.196 18.608 1.00 96.38 93 GLU A O 1
ATOM 750 N N . PHE A 1 94 ? -4.502 -0.455 16.413 1.00 96.62 94 PHE A N 1
ATOM 751 C CA . PHE A 1 94 ? -5.918 -0.433 16.038 1.00 96.62 94 PHE A CA 1
ATOM 752 C C . PHE A 1 94 ? -6.696 -1.563 16.716 1.00 96.62 94 PHE A C 1
ATOM 754 O O . PHE A 1 94 ? -7.775 -1.353 17.273 1.00 96.62 94 PHE A O 1
ATOM 761 N N . ARG A 1 95 ? -6.123 -2.771 16.705 1.00 94.38 95 ARG A N 1
ATOM 762 C CA . ARG A 1 95 ? -6.749 -3.947 17.308 1.00 94.38 95 ARG A CA 1
ATOM 763 C C . ARG A 1 95 ? -6.852 -3.843 18.831 1.00 94.38 95 ARG A C 1
ATOM 765 O O . ARG A 1 95 ? -7.864 -4.261 19.380 1.00 94.38 95 ARG A O 1
ATOM 772 N N . GLN A 1 96 ? -5.845 -3.295 19.511 1.00 94.31 96 GLN A N 1
ATOM 773 C CA . GLN A 1 96 ? -5.839 -3.168 20.970 1.00 94.31 96 GLN A CA 1
ATOM 774 C C . GLN A 1 96 ? -6.975 -2.264 21.446 1.00 94.31 96 GLN A C 1
ATOM 776 O O . GLN A 1 96 ? -7.745 -2.665 22.310 1.00 94.31 96 GLN A O 1
ATOM 781 N N . THR A 1 97 ? -7.159 -1.101 20.826 1.00 92.94 97 THR A N 1
ATOM 782 C CA . THR A 1 97 ? -8.259 -0.201 21.200 1.00 92.94 97 THR A CA 1
ATOM 783 C C . THR A 1 97 ? -9.632 -0.820 20.968 1.00 92.94 97 THR A C 1
ATOM 785 O O . THR A 1 97 ? -10.551 -0.558 21.735 1.00 92.94 97 THR A O 1
ATOM 788 N N . LEU A 1 98 ? -9.791 -1.673 19.954 1.00 90.94 98 LEU A N 1
ATOM 789 C CA . LEU A 1 98 ? -11.035 -2.422 19.771 1.00 90.94 98 LEU A CA 1
ATOM 790 C C . LEU A 1 98 ? -11.274 -3.467 20.862 1.00 90.94 98 LEU A C 1
ATOM 792 O O . LEU A 1 98 ? -12.425 -3.689 21.244 1.00 90.94 98 LEU A O 1
ATOM 796 N N . LEU A 1 99 ? -10.214 -4.114 21.353 1.00 91.50 99 LEU A N 1
ATOM 797 C CA . LEU A 1 99 ? -10.306 -5.038 22.485 1.00 91.50 99 LEU A CA 1
ATOM 798 C C . LEU A 1 99 ? -10.713 -4.294 23.759 1.00 91.50 99 LEU A C 1
ATOM 800 O O . LEU A 1 99 ? -11.611 -4.757 24.455 1.00 91.50 99 LEU A O 1
ATOM 804 N N . ASP A 1 100 ? -10.136 -3.117 23.999 1.00 92.00 100 ASP A N 1
ATOM 805 C CA . ASP A 1 100 ? -10.425 -2.291 25.177 1.00 92.00 100 ASP A CA 1
ATOM 806 C C . ASP A 1 100 ? -11.878 -1.775 25.209 1.00 92.00 100 ASP A C 1
ATOM 808 O O . ASP A 1 100 ? -12.403 -1.470 26.278 1.00 92.00 100 ASP A O 1
ATOM 812 N N . LYS A 1 101 ? -12.541 -1.675 24.048 1.00 87.31 101 LYS A N 1
ATOM 813 C CA . LYS A 1 101 ? -13.945 -1.236 23.927 1.00 87.31 101 LYS A CA 1
ATOM 814 C C . LYS A 1 101 ? -14.973 -2.366 24.014 1.00 87.31 101 LYS A C 1
ATOM 816 O O . LYS A 1 101 ? -16.165 -2.082 24.005 1.00 87.31 101 LYS A O 1
ATOM 821 N N . GLU A 1 102 ? -14.529 -3.622 24.057 1.00 86.00 102 GLU A N 1
ATOM 822 C CA . GLU A 1 102 ? -15.378 -4.802 24.280 1.00 86.00 102 GLU A CA 1
ATOM 823 C C . GLU A 1 102 ? -16.622 -4.908 23.362 1.00 86.00 102 GLU A C 1
ATOM 825 O O . GLU A 1 102 ? -17.663 -5.405 23.782 1.00 86.00 102 GLU A O 1
ATOM 830 N N . ASN A 1 103 ? -16.528 -4.483 22.090 1.00 85.94 103 ASN A N 1
ATOM 831 C CA . ASN A 1 103 ? -17.596 -4.638 21.087 1.00 85.94 103 ASN A CA 1
ATOM 832 C C . ASN A 1 103 ? -17.273 -5.793 20.106 1.00 85.94 103 ASN A C 1
ATOM 834 O O . ASN A 1 103 ? -16.482 -5.599 19.173 1.00 85.94 103 ASN A O 1
ATOM 838 N N . PRO A 1 104 ? -17.871 -6.993 20.273 1.00 86.75 104 PRO A N 1
ATOM 839 C CA . PRO A 1 104 ? -17.511 -8.174 19.485 1.00 86.75 104 PRO A CA 1
ATOM 840 C C . PRO A 1 104 ? -17.839 -8.056 17.992 1.00 86.75 104 PRO A C 1
ATOM 842 O O . PRO A 1 104 ? -17.110 -8.604 17.164 1.00 86.75 104 PRO A O 1
ATOM 845 N N . ASP A 1 105 ? -18.906 -7.342 17.632 1.00 86.94 105 ASP A N 1
ATOM 846 C CA . ASP A 1 105 ? -19.338 -7.204 16.238 1.00 86.94 105 ASP A CA 1
ATOM 847 C C . ASP A 1 105 ? -18.370 -6.311 15.453 1.00 86.94 105 ASP A C 1
ATOM 849 O O . ASP A 1 105 ? -17.919 -6.680 14.360 1.00 86.94 105 ASP A O 1
ATOM 853 N N . LYS A 1 106 ? -17.945 -5.188 16.051 1.00 87.88 106 LYS A N 1
ATOM 854 C CA . LYS A 1 106 ? -16.887 -4.332 15.489 1.00 87.88 106 LYS A CA 1
ATOM 855 C C . LYS A 1 106 ? -15.558 -5.057 15.384 1.00 87.88 106 LYS A C 1
ATOM 857 O O . LYS A 1 106 ? -14.890 -4.941 14.359 1.00 87.88 106 LYS A O 1
ATOM 862 N N . GLN A 1 107 ? -15.182 -5.827 16.405 1.00 90.62 107 GLN A N 1
ATOM 863 C CA . GLN A 1 107 ? -13.950 -6.618 16.383 1.00 90.62 107 GLN A CA 1
ATOM 864 C C . GLN A 1 107 ? -13.948 -7.618 15.222 1.00 90.62 107 GLN A C 1
ATOM 866 O O . GLN A 1 107 ? -12.973 -7.692 14.477 1.00 90.62 107 GLN A O 1
ATOM 871 N N . GLN A 1 108 ? -15.052 -8.339 15.004 1.00 91.25 108 GLN A N 1
ATOM 872 C CA . GLN A 1 108 ? -15.164 -9.274 13.882 1.00 91.25 108 GLN A CA 1
ATOM 873 C C . GLN A 1 108 ? -15.115 -8.574 12.521 1.00 91.25 108 GLN A C 1
ATOM 875 O O . GLN A 1 108 ? -14.495 -9.089 11.585 1.00 91.25 108 GLN A O 1
ATOM 880 N N . LEU A 1 109 ? -15.777 -7.422 12.387 1.00 91.88 109 LEU A N 1
ATOM 881 C CA . LEU A 1 109 ? -15.728 -6.620 11.167 1.00 91.88 109 LEU A CA 1
ATOM 882 C C . LEU A 1 109 ? -14.303 -6.137 10.882 1.00 91.88 109 LEU A C 1
ATOM 884 O O . LEU A 1 109 ? -13.795 -6.315 9.771 1.0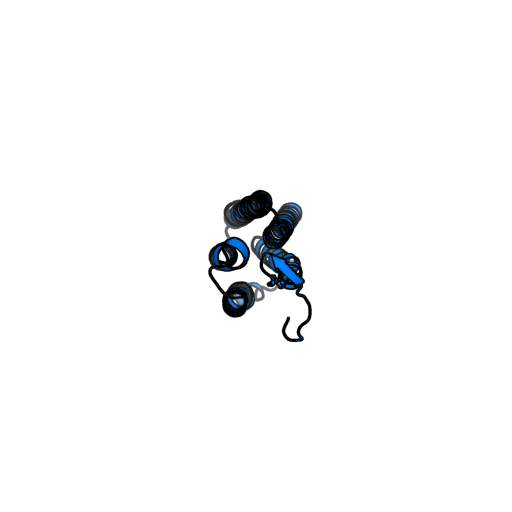0 91.88 109 LEU A O 1
ATOM 888 N N . PHE A 1 110 ? -13.650 -5.573 11.895 1.00 94.62 110 PHE A N 1
ATOM 889 C CA . PHE A 1 110 ? -12.283 -5.092 11.801 1.00 94.62 110 PHE A CA 1
ATOM 890 C C . PHE A 1 110 ? -11.318 -6.216 11.444 1.00 94.62 110 PHE A C 1
ATOM 892 O O . PHE A 1 110 ? -10.572 -6.069 10.484 1.00 94.62 110 PHE A O 1
ATOM 899 N N . ASP A 1 111 ? -11.365 -7.357 12.136 1.00 94.56 111 ASP A N 1
ATOM 900 C CA . ASP A 1 111 ? -10.455 -8.477 11.883 1.00 94.56 111 ASP A CA 1
ATOM 901 C C . ASP A 1 111 ? -10.596 -8.991 10.435 1.00 94.56 111 ASP A C 1
ATOM 903 O O . ASP A 1 111 ? -9.590 -9.265 9.775 1.00 94.56 111 ASP A O 1
ATOM 907 N N . LYS A 1 112 ? -11.819 -9.045 9.882 1.00 95.38 112 LYS A N 1
ATOM 908 C CA . LYS A 1 112 ? -12.049 -9.393 8.465 1.00 95.38 112 LYS A CA 1
ATOM 909 C C . LYS A 1 112 ? -11.440 -8.361 7.511 1.00 95.38 112 LYS A C 1
ATOM 911 O O . LYS A 1 112 ? -10.746 -8.736 6.563 1.00 95.38 112 LYS A O 1
ATOM 916 N N . ALA A 1 113 ? -11.695 -7.073 7.745 1.00 96.25 113 ALA A N 1
ATOM 917 C CA . ALA A 1 113 ? -11.209 -5.985 6.898 1.00 96.25 113 ALA A CA 1
ATOM 918 C C . ALA A 1 113 ? -9.678 -5.827 6.972 1.00 96.25 113 ALA A C 1
ATOM 920 O O . ALA A 1 113 ? -9.017 -5.646 5.945 1.00 96.25 113 ALA A O 1
ATOM 921 N N . ALA A 1 114 ? -9.104 -5.962 8.167 1.00 97.19 114 ALA A N 1
ATOM 922 C CA . ALA A 1 114 ? -7.672 -5.945 8.422 1.00 97.19 114 ALA A CA 1
ATOM 923 C C . ALA A 1 114 ? -6.982 -7.131 7.740 1.00 97.19 114 ALA A C 1
ATOM 925 O O . ALA A 1 114 ? -6.001 -6.932 7.024 1.00 97.19 114 ALA A O 1
ATOM 926 N N . LEU A 1 115 ? -7.520 -8.349 7.883 1.00 97.50 115 LEU A N 1
ATOM 927 C CA . LEU A 1 115 ? -6.959 -9.538 7.241 1.00 97.50 115 LEU A CA 1
ATOM 928 C C . LEU A 1 115 ? -6.967 -9.409 5.714 1.00 97.50 115 LEU A C 1
ATOM 930 O O . LEU A 1 115 ? -5.942 -9.650 5.077 1.00 97.50 115 LEU A O 1
ATOM 934 N N . LEU A 1 116 ? -8.092 -8.981 5.129 1.00 97.56 116 LEU A N 1
ATOM 935 C CA . LEU A 1 116 ? -8.194 -8.724 3.691 1.00 97.56 116 LEU A CA 1
ATOM 936 C C . LEU A 1 116 ? -7.138 -7.710 3.232 1.00 97.56 116 LEU A C 1
ATOM 938 O O . LEU A 1 116 ? -6.440 -7.949 2.243 1.00 97.56 116 LEU A O 1
ATOM 942 N N . THR A 1 117 ? -6.997 -6.603 3.962 1.00 97.94 117 THR A N 1
ATOM 943 C CA . THR A 1 117 ? -6.030 -5.541 3.656 1.00 97.94 117 THR A CA 1
ATOM 944 C C . THR A 1 117 ? -4.599 -6.071 3.701 1.00 97.94 117 THR A C 1
ATOM 946 O O . THR A 1 117 ? -3.874 -5.952 2.720 1.00 97.94 117 THR A O 1
ATOM 949 N N . ILE A 1 118 ? -4.195 -6.729 4.790 1.00 98.12 118 ILE A N 1
ATOM 950 C CA . ILE A 1 118 ? -2.822 -7.224 4.978 1.00 98.12 118 ILE A CA 1
ATOM 951 C C . ILE A 1 118 ? -2.466 -8.278 3.927 1.00 98.12 118 ILE A C 1
ATOM 953 O O . ILE A 1 118 ? -1.388 -8.214 3.331 1.00 98.12 118 ILE A O 1
ATOM 957 N N . VAL A 1 119 ? -3.367 -9.232 3.668 1.00 98.06 119 VAL A N 1
ATOM 958 C CA . VAL A 1 119 ? -3.135 -10.294 2.679 1.00 98.06 119 VAL A CA 1
ATOM 959 C C . VAL A 1 119 ? -3.006 -9.700 1.283 1.00 98.06 119 VAL A C 1
ATOM 961 O O . VAL A 1 119 ? -2.030 -9.983 0.593 1.00 98.06 119 VAL A O 1
ATOM 964 N N . THR A 1 120 ? -3.947 -8.848 0.868 1.00 97.88 120 THR A N 1
ATOM 965 C CA . THR A 1 120 ? -3.900 -8.246 -0.472 1.00 97.88 120 THR A CA 1
ATOM 966 C C . THR A 1 120 ? -2.691 -7.333 -0.637 1.00 97.88 120 THR A C 1
ATOM 968 O O . THR A 1 120 ? -1.993 -7.446 -1.642 1.00 97.88 120 THR A O 1
ATOM 971 N N . TRP A 1 121 ? -2.377 -6.489 0.350 1.00 98.38 121 TRP A N 1
ATOM 972 C CA . TRP A 1 121 ? -1.243 -5.563 0.284 1.00 98.38 121 TRP A CA 1
ATOM 973 C C . TRP A 1 121 ? 0.103 -6.288 0.255 1.00 98.38 121 TRP A C 1
ATOM 975 O O . TRP A 1 121 ? 1.000 -5.857 -0.463 1.00 98.38 121 TRP A O 1
ATOM 985 N N . SER A 1 122 ? 0.226 -7.438 0.924 1.00 98.19 122 SER A N 1
ATOM 986 C CA . SER A 1 122 ? 1.439 -8.270 0.871 1.00 98.19 122 SER A CA 1
ATOM 987 C C . SER A 1 122 ? 1.734 -8.826 -0.529 1.00 98.19 122 SER A C 1
ATOM 989 O O . SER A 1 122 ? 2.883 -9.142 -0.835 1.00 98.19 122 SER A O 1
ATOM 991 N N . LEU A 1 123 ? 0.728 -8.924 -1.406 1.00 98.31 123 LEU A N 1
ATOM 992 C CA . LEU A 1 123 ? 0.911 -9.382 -2.786 1.00 98.31 123 LEU A CA 1
ATOM 993 C C . LEU A 1 123 ? 1.453 -8.283 -3.714 1.00 98.31 123 LEU A C 1
ATOM 995 O O . LEU A 1 123 ? 2.101 -8.609 -4.709 1.00 98.31 123 LEU A O 1
ATOM 999 N N . TYR A 1 124 ? 1.255 -6.995 -3.401 1.00 98.19 124 TYR A N 1
ATOM 1000 C CA . TYR A 1 124 ? 1.752 -5.895 -4.242 1.00 98.19 124 TYR A CA 1
ATOM 1001 C C . TYR A 1 124 ? 3.286 -5.893 -4.364 1.00 98.19 124 TYR A C 1
ATOM 1003 O O . TYR A 1 124 ? 3.772 -5.840 -5.495 1.00 98.19 124 TYR A O 1
ATOM 1011 N N . PRO A 1 125 ? 4.077 -6.027 -3.275 1.00 98.00 125 PRO A N 1
ATOM 1012 C CA . PRO A 1 125 ? 5.527 -6.165 -3.381 1.00 98.00 125 PRO A CA 1
ATOM 1013 C C . PRO A 1 125 ? 5.971 -7.363 -4.224 1.00 98.00 125 PRO A C 1
ATOM 1015 O O . PRO A 1 125 ? 6.989 -7.276 -4.904 1.00 98.00 125 PRO A O 1
ATOM 1018 N N . LEU A 1 126 ? 5.214 -8.466 -4.229 1.00 98.19 126 LEU A N 1
ATOM 1019 C CA . LEU A 1 126 ? 5.533 -9.629 -5.063 1.00 98.19 126 LEU A CA 1
ATOM 1020 C C . LEU A 1 126 ? 5.354 -9.311 -6.549 1.00 98.19 126 LEU A C 1
ATOM 1022 O O . LEU A 1 126 ? 6.235 -9.614 -7.353 1.00 98.19 126 LEU A O 1
ATOM 1026 N N . VAL A 1 127 ? 4.252 -8.648 -6.914 1.00 97.94 127 VAL A N 1
ATOM 1027 C CA . VAL A 1 127 ? 4.038 -8.164 -8.288 1.00 97.94 127 VAL A CA 1
ATOM 1028 C C . VAL A 1 127 ? 5.125 -7.162 -8.674 1.00 97.94 127 VAL A C 1
ATOM 1030 O O . VAL A 1 127 ? 5.653 -7.236 -9.784 1.00 97.94 127 VAL A O 1
ATOM 1033 N N . TRP A 1 128 ? 5.515 -6.274 -7.756 1.00 97.31 128 TRP A N 1
ATOM 1034 C CA . TRP A 1 128 ? 6.596 -5.319 -7.986 1.00 97.31 128 TRP A CA 1
ATOM 1035 C C . TRP A 1 128 ? 7.932 -6.020 -8.257 1.00 97.31 128 TRP A C 1
ATOM 1037 O O . TRP A 1 128 ? 8.613 -5.677 -9.223 1.00 97.31 128 TRP A O 1
ATOM 1047 N N . ILE A 1 129 ? 8.290 -7.034 -7.458 1.00 97.44 129 ILE A N 1
ATOM 1048 C CA . ILE A 1 129 ? 9.512 -7.822 -7.666 1.00 97.44 129 ILE A CA 1
ATOM 1049 C C . ILE A 1 129 ? 9.484 -8.432 -9.065 1.00 97.44 129 ILE A C 1
ATOM 1051 O O . ILE A 1 129 ? 10.410 -8.206 -9.838 1.00 97.44 129 ILE A O 1
ATOM 1055 N N . LEU A 1 130 ? 8.410 -9.146 -9.415 1.00 96.94 130 LEU A N 1
ATOM 1056 C CA . LEU A 1 130 ? 8.285 -9.830 -10.703 1.00 96.94 130 LEU A CA 1
ATOM 1057 C C . LEU A 1 130 ? 8.277 -8.866 -11.898 1.00 96.94 130 LEU A C 1
ATOM 1059 O O . LEU A 1 130 ? 8.784 -9.212 -12.962 1.00 96.94 130 LEU A O 1
ATOM 1063 N N . GLY A 1 131 ? 7.683 -7.682 -11.749 1.00 94.44 131 GLY A N 1
ATOM 1064 C CA . GLY A 1 131 ? 7.573 -6.674 -12.799 1.00 94.44 131 GLY A CA 1
ATOM 1065 C C . GLY A 1 131 ? 8.786 -5.739 -12.819 1.00 94.44 131 GLY A C 1
ATOM 1066 O O . GLY A 1 131 ? 9.822 -6.121 -13.363 1.00 94.44 131 GLY A O 1
ATOM 1067 N N . PRO A 1 132 ? 8.692 -4.514 -12.270 1.00 93.25 132 PRO A N 1
ATOM 1068 C CA . PRO A 1 132 ? 9.785 -3.543 -12.293 1.00 93.25 132 PRO A CA 1
ATOM 1069 C C . PRO A 1 132 ? 11.081 -4.016 -11.633 1.00 93.25 132 PRO A C 1
ATOM 1071 O O . PRO A 1 132 ? 12.144 -3.572 -12.054 1.00 93.25 132 PRO A O 1
ATOM 1074 N N . GLY A 1 133 ? 11.022 -4.882 -10.617 1.00 93.75 133 GLY A N 1
ATOM 1075 C CA . GLY A 1 133 ? 12.190 -5.339 -9.864 1.00 93.75 133 GLY A CA 1
ATOM 1076 C C . GLY A 1 133 ? 13.182 -6.113 -10.729 1.00 93.75 133 GLY A C 1
ATOM 1077 O O . GLY A 1 133 ? 14.279 -5.617 -11.001 1.00 93.75 133 GLY A O 1
ATOM 1078 N N . ILE A 1 134 ? 12.778 -7.309 -11.168 1.00 94.19 134 ILE A N 1
ATOM 1079 C CA . ILE A 1 134 ? 13.614 -8.243 -11.941 1.00 94.19 134 ILE A CA 1
ATOM 1080 C C . ILE A 1 134 ? 13.204 -8.389 -13.414 1.00 94.19 134 ILE A C 1
ATOM 1082 O O . ILE A 1 134 ? 13.893 -9.073 -14.164 1.00 94.19 134 ILE A O 1
ATOM 1086 N N . GLY A 1 135 ? 12.098 -7.779 -13.852 1.00 92.69 135 GLY A N 1
ATOM 1087 C CA . GLY A 1 135 ? 11.674 -7.808 -15.256 1.00 92.69 135 GLY A CA 1
ATOM 1088 C C . GLY A 1 135 ? 11.121 -9.151 -15.744 1.00 92.69 135 GLY A C 1
ATOM 1089 O O . GLY A 1 135 ? 11.051 -9.369 -16.950 1.00 92.69 135 GLY A O 1
ATOM 1090 N N . ALA A 1 136 ? 10.718 -10.049 -14.841 1.00 94.94 136 ALA A N 1
ATOM 1091 C CA . ALA A 1 136 ? 10.221 -11.383 -15.178 1.00 94.94 136 ALA A CA 1
ATOM 1092 C C . ALA A 1 136 ? 8.842 -11.373 -15.865 1.00 94.94 136 ALA A C 1
ATOM 1094 O O . ALA A 1 136 ? 8.517 -12.312 -16.591 1.00 94.94 136 ALA A O 1
ATOM 1095 N N . VAL A 1 137 ? 8.030 -10.328 -15.659 1.00 95.81 137 VAL A N 1
ATOM 1096 C CA . VAL A 1 137 ? 6.725 -10.169 -16.324 1.00 95.81 137 VAL A CA 1
ATOM 1097 C C . VAL A 1 137 ? 6.638 -8.893 -17.164 1.00 95.81 137 VAL A C 1
ATOM 1099 O O . VAL A 1 137 ? 7.150 -7.825 -16.808 1.00 95.81 137 VAL A O 1
ATOM 1102 N N . GLY A 1 138 ? 5.943 -8.995 -18.299 1.00 94.44 138 GLY A N 1
ATOM 1103 C CA . GLY A 1 138 ? 5.657 -7.861 -19.179 1.00 94.44 138 GLY A CA 1
ATOM 1104 C C . GLY A 1 138 ? 4.668 -6.860 -18.569 1.00 94.44 138 GLY A C 1
ATOM 1105 O O . GLY A 1 138 ? 3.918 -7.185 -17.648 1.00 94.44 138 GLY A O 1
ATOM 1106 N N . VAL A 1 139 ? 4.638 -5.643 -19.120 1.00 94.38 139 VAL A N 1
ATOM 1107 C CA . VAL A 1 139 ? 3.821 -4.517 -18.621 1.00 94.38 139 VAL A CA 1
ATOM 1108 C C . VAL A 1 139 ? 2.321 -4.846 -18.602 1.00 94.38 139 VAL A C 1
ATOM 1110 O O . VAL A 1 139 ? 1.622 -4.491 -17.657 1.00 94.38 139 VAL A O 1
ATOM 1113 N N . SER A 1 140 ? 1.814 -5.572 -19.604 1.00 94.69 140 SER A N 1
ATOM 1114 C CA . SER A 1 140 ? 0.400 -5.970 -19.662 1.00 94.69 140 SER A CA 1
ATOM 1115 C C . SER A 1 140 ? 0.013 -6.929 -18.535 1.00 94.69 140 SER A C 1
ATOM 1117 O O . SER A 1 140 ? -1.041 -6.765 -17.927 1.00 94.69 140 SER A O 1
ATOM 1119 N N . VAL A 1 141 ? 0.873 -7.906 -18.226 1.00 96.62 141 VAL A N 1
ATOM 1120 C CA . VAL A 1 141 ? 0.635 -8.871 -17.140 1.00 96.62 141 VAL A CA 1
ATOM 1121 C C . VAL A 1 141 ? 0.698 -8.165 -15.790 1.00 96.62 141 VAL A C 1
ATOM 1123 O O . VAL A 1 141 ? -0.200 -8.341 -14.974 1.00 96.62 141 VAL A O 1
ATOM 1126 N N . GLU A 1 142 ? 1.701 -7.308 -15.581 1.00 96.38 142 GLU A N 1
ATOM 1127 C CA . GLU A 1 142 ? 1.795 -6.455 -14.390 1.00 96.38 142 GLU A CA 1
ATOM 1128 C C . GLU A 1 142 ? 0.510 -5.632 -14.186 1.00 96.38 142 GLU A C 1
ATOM 1130 O O . GLU A 1 142 ? -0.051 -5.602 -13.090 1.00 96.38 142 GLU A O 1
ATOM 1135 N N . ALA A 1 143 ? 0.005 -4.995 -15.248 1.00 95.62 143 ALA A N 1
ATOM 1136 C CA . ALA A 1 143 ? -1.201 -4.181 -15.175 1.00 95.62 143 ALA A CA 1
ATOM 1137 C C . ALA A 1 143 ? -2.449 -4.995 -14.799 1.00 95.62 143 ALA A C 1
ATOM 1139 O O . ALA A 1 143 ? -3.249 -4.519 -13.992 1.00 95.62 143 ALA A O 1
ATOM 1140 N N . ILE A 1 144 ? -2.596 -6.209 -15.341 1.00 96.75 144 ILE A N 1
ATOM 1141 C CA . ILE A 1 144 ? -3.695 -7.126 -15.008 1.00 96.75 144 ILE A CA 1
ATOM 1142 C C . ILE A 1 144 ? -3.601 -7.568 -13.544 1.00 96.75 144 ILE A C 1
ATOM 1144 O O . ILE A 1 144 ? -4.599 -7.502 -12.828 1.00 96.75 144 ILE A O 1
ATOM 1148 N N . LEU A 1 145 ? -2.412 -7.965 -13.080 1.00 97.88 145 LEU A N 1
ATOM 1149 C CA . LEU A 1 145 ? -2.196 -8.392 -11.695 1.00 97.88 145 LEU A CA 1
ATOM 1150 C C . LEU A 1 145 ? -2.563 -7.284 -10.706 1.00 97.88 145 LEU A C 1
ATOM 1152 O O . LEU A 1 145 ? -3.351 -7.518 -9.792 1.00 97.88 145 LEU A O 1
ATOM 1156 N N . TYR A 1 146 ? -2.068 -6.063 -10.922 1.00 97.50 146 TYR A N 1
ATOM 1157 C CA . TYR A 1 146 ? -2.450 -4.944 -10.066 1.00 97.50 146 TYR A CA 1
ATOM 1158 C C . TYR A 1 146 ? -3.935 -4.597 -10.173 1.00 97.50 146 TYR A C 1
ATOM 1160 O O . TYR A 1 146 ? -4.524 -4.243 -9.164 1.00 97.50 146 TYR A O 1
ATOM 1168 N N . CYS A 1 147 ? -4.567 -4.734 -11.342 1.00 96.56 147 CYS A N 1
ATOM 1169 C CA . CYS A 1 147 ? -6.006 -4.506 -11.474 1.00 96.56 147 CYS A CA 1
ATOM 1170 C C . CYS A 1 147 ? -6.819 -5.473 -10.597 1.00 96.56 147 CYS A C 1
ATOM 1172 O O . CYS A 1 147 ? -7.713 -5.033 -9.876 1.00 96.56 147 CYS A O 1
ATOM 1174 N N . PHE A 1 148 ? -6.475 -6.766 -10.592 1.00 97.75 148 PHE A N 1
ATOM 1175 C CA . PHE A 1 148 ? -7.101 -7.739 -9.690 1.00 97.75 148 PHE A CA 1
ATOM 1176 C C . PHE A 1 148 ? -6.871 -7.391 -8.218 1.00 97.75 148 PHE A C 1
ATOM 1178 O O . PHE A 1 148 ? -7.808 -7.450 -7.414 1.00 97.75 148 PHE A O 1
ATOM 1185 N N . LEU A 1 149 ? -5.643 -7.003 -7.866 1.00 98.06 149 LEU A N 1
ATOM 1186 C CA . LEU A 1 149 ? -5.324 -6.579 -6.507 1.00 98.06 149 LEU A CA 1
ATOM 1187 C C . LEU A 1 149 ? -6.103 -5.323 -6.105 1.00 98.06 149 LEU A C 1
ATOM 1189 O O . LEU A 1 149 ? -6.638 -5.297 -5.005 1.00 98.06 149 LEU A O 1
ATOM 1193 N N . ASP A 1 150 ? -6.240 -4.333 -6.988 1.00 97.81 150 ASP A N 1
ATOM 1194 C CA . ASP A 1 150 ? -6.953 -3.079 -6.728 1.00 97.81 150 ASP A CA 1
ATOM 1195 C C . ASP A 1 150 ? -8.460 -3.301 -6.557 1.00 97.81 150 ASP A C 1
ATOM 1197 O O . ASP A 1 150 ? -9.066 -2.749 -5.640 1.00 97.81 150 ASP A O 1
ATOM 1201 N N . VAL A 1 151 ? -9.079 -4.153 -7.381 1.00 97.44 151 VAL A N 1
ATOM 1202 C CA . VAL A 1 151 ? -10.493 -4.528 -7.202 1.00 97.44 151 VAL A CA 1
ATOM 1203 C C . VAL A 1 151 ? -10.695 -5.228 -5.857 1.00 97.44 151 VAL A C 1
ATOM 1205 O O . VAL A 1 151 ? -11.649 -4.931 -5.138 1.00 97.44 151 VAL A O 1
ATOM 1208 N N . THR A 1 152 ? -9.781 -6.122 -5.479 1.00 97.06 152 THR A N 1
ATOM 1209 C CA . THR A 1 152 ? -9.888 -6.870 -4.220 1.00 97.06 152 THR A CA 1
ATOM 1210 C C . THR A 1 152 ? -9.636 -5.971 -3.006 1.00 97.06 152 THR A C 1
ATOM 1212 O O . THR A 1 152 ? -10.421 -5.963 -2.063 1.00 97.06 152 THR A O 1
ATOM 1215 N N . SER A 1 153 ? -8.578 -5.165 -3.027 1.00 96.38 153 SER A N 1
ATOM 1216 C CA . SER A 1 153 ? -8.184 -4.314 -1.900 1.00 96.38 153 SER A CA 1
ATOM 1217 C C . SER A 1 153 ? -9.104 -3.111 -1.696 1.00 96.38 153 SER A C 1
ATOM 1219 O O . SER A 1 153 ? -9.114 -2.548 -0.606 1.00 96.38 153 SER A O 1
ATOM 1221 N N . LYS A 1 154 ? -9.884 -2.721 -2.716 1.00 95.62 154 LYS A N 1
ATOM 1222 C CA . LYS A 1 154 ? -10.780 -1.556 -2.658 1.00 95.62 154 LYS A CA 1
ATOM 1223 C C . LYS A 1 154 ? -12.245 -1.956 -2.697 1.00 95.62 154 LYS A C 1
ATOM 1225 O O . LYS A 1 154 ? -12.951 -1.741 -1.722 1.00 95.62 154 LYS A O 1
ATOM 1230 N N . ALA A 1 155 ? -12.712 -2.571 -3.783 1.00 95.25 155 ALA A N 1
ATOM 1231 C CA . ALA A 1 155 ? -14.136 -2.868 -3.932 1.00 95.25 155 ALA A CA 1
ATOM 1232 C C . ALA A 1 155 ? -14.603 -3.915 -2.913 1.00 95.25 155 ALA A C 1
ATOM 1234 O O . ALA A 1 155 ? -15.581 -3.682 -2.206 1.00 95.25 155 ALA A O 1
ATOM 1235 N N . VAL A 1 156 ? -13.883 -5.038 -2.780 1.00 94.69 156 VAL A N 1
ATOM 1236 C CA . VAL A 1 156 ? -14.242 -6.076 -1.793 1.00 94.69 156 VAL A CA 1
ATOM 1237 C C . VAL A 1 156 ? -14.089 -5.541 -0.369 1.00 94.69 156 VAL A C 1
ATOM 1239 O O . VAL A 1 156 ? -14.971 -5.770 0.453 1.00 94.69 156 VAL A O 1
ATOM 1242 N N . PHE A 1 157 ? -13.039 -4.761 -0.092 1.00 94.56 157 PHE A N 1
ATOM 1243 C CA . PHE A 1 157 ? -12.884 -4.064 1.188 1.00 94.56 157 PHE A CA 1
ATOM 1244 C C . PHE A 1 157 ? -14.094 -3.180 1.517 1.00 94.56 157 PHE A C 1
ATOM 1246 O O . PHE A 1 157 ? -14.687 -3.326 2.585 1.00 94.56 157 PHE A O 1
ATOM 1253 N N . SER A 1 158 ? -14.515 -2.315 0.591 1.00 92.75 158 SER A N 1
ATOM 1254 C CA . SER A 1 158 ? -15.684 -1.453 0.782 1.00 92.75 158 SER A CA 1
ATOM 1255 C C . SER A 1 158 ? -16.957 -2.264 1.012 1.00 92.75 158 SER A C 1
ATOM 1257 O O . SER A 1 158 ? -17.742 -1.914 1.889 1.00 92.75 158 SER A O 1
ATOM 1259 N N . PHE A 1 159 ? -17.150 -3.375 0.294 1.00 91.88 159 PHE A N 1
ATOM 1260 C CA . PHE A 1 159 ? -18.279 -4.273 0.545 1.00 91.88 159 PHE A CA 1
ATOM 1261 C C . PHE A 1 159 ? -18.231 -4.908 1.937 1.00 91.88 159 PHE A C 1
ATOM 1263 O O . PHE A 1 159 ? -19.281 -5.032 2.564 1.00 91.88 159 PHE A O 1
ATOM 1270 N N . VAL A 1 160 ? -17.055 -5.302 2.433 1.00 90.56 160 VAL A N 1
ATOM 1271 C CA . VAL A 1 160 ? -16.904 -5.851 3.790 1.00 90.56 160 VAL A CA 1
ATOM 1272 C C . VAL A 1 160 ? -17.292 -4.803 4.832 1.00 90.56 160 VAL A C 1
ATOM 1274 O O . VAL A 1 160 ? -18.104 -5.100 5.703 1.00 90.56 160 VAL A O 1
ATOM 1277 N N . VAL A 1 161 ? -16.784 -3.574 4.709 1.00 88.12 161 VAL A N 1
ATOM 1278 C CA . VAL A 1 161 ? -17.069 -2.484 5.657 1.00 88.12 161 VAL A CA 1
ATOM 1279 C C . VAL A 1 161 ? -18.550 -2.079 5.630 1.00 88.12 161 VAL A C 1
ATOM 1281 O O . VAL A 1 161 ? -19.170 -1.948 6.682 1.00 88.12 161 VAL A O 1
ATOM 1284 N N . VAL A 1 162 ? -19.149 -1.930 4.443 1.00 86.19 162 VAL A N 1
ATOM 1285 C CA . VAL A 1 162 ? -20.535 -1.447 4.299 1.00 86.19 162 VAL A CA 1
ATOM 1286 C C . VAL A 1 162 ? -21.576 -2.499 4.678 1.00 86.19 162 VAL A C 1
ATOM 1288 O O . VAL A 1 162 ? -22.561 -2.149 5.317 1.00 86.19 162 VAL A O 1
ATOM 1291 N N . ASN A 1 163 ? -21.399 -3.773 4.309 1.00 72.31 163 ASN A N 1
ATOM 1292 C CA . ASN A 1 163 ? -22.432 -4.796 4.540 1.00 72.31 163 ASN A CA 1
ATOM 1293 C C . ASN A 1 163 ? -22.537 -5.261 5.998 1.00 72.31 163 ASN A C 1
ATOM 1295 O O . ASN A 1 163 ? -23.537 -5.873 6.360 1.00 72.31 163 ASN A O 1
ATOM 1299 N N . VAL A 1 164 ? -21.531 -4.990 6.833 1.00 60.75 164 VAL A N 1
ATOM 1300 C CA . VAL A 1 164 ? -21.561 -5.347 8.263 1.00 60.75 164 VAL A CA 1
ATOM 1301 C C . VAL A 1 164 ? -21.968 -4.152 9.142 1.00 60.75 164 VAL A C 1
ATOM 1303 O O . VAL A 1 164 ? -22.521 -4.345 10.218 1.00 60.75 164 VAL A O 1
ATOM 1306 N N . SER A 1 165 ? -21.834 -2.919 8.638 1.00 56.38 165 SER A N 1
ATOM 1307 C CA . SER A 1 165 ? -22.340 -1.683 9.261 1.00 56.38 165 SER A CA 1
ATOM 1308 C C . SER A 1 165 ? -23.877 -1.515 9.426 1.00 56.38 165 SER A C 1
ATOM 1310 O O . SER A 1 165 ? -24.255 -0.636 10.210 1.00 56.38 165 SER A O 1
ATOM 1312 N N . PRO A 1 166 ? -24.804 -2.259 8.771 1.00 52.38 166 PRO A N 1
ATOM 1313 C CA . PRO A 1 166 ? -26.245 -2.013 8.913 1.00 52.38 166 PRO A CA 1
ATOM 1314 C C . PRO A 1 166 ? -26.819 -2.327 10.301 1.00 52.38 166 PRO A C 1
ATOM 1316 O O . PRO A 1 166 ? -27.969 -1.988 10.556 1.00 52.38 166 PRO A O 1
ATOM 1319 N N . TYR A 1 167 ? -26.058 -2.969 11.193 1.00 44.62 167 TYR A N 1
ATOM 1320 C CA . TYR A 1 167 ? -26.546 -3.314 12.531 1.00 44.62 167 TYR A CA 1
ATOM 1321 C C . TYR A 1 167 ? -26.437 -2.171 13.548 1.00 44.62 167 TYR A C 1
ATOM 1323 O O . TYR A 1 167 ? -27.227 -2.125 14.482 1.00 44.62 167 TYR A O 1
ATOM 1331 N N . GLU A 1 168 ? -25.535 -1.209 13.342 1.00 52.53 168 GLU A N 1
ATOM 1332 C CA . GLU A 1 168 ? -25.276 -0.149 14.331 1.00 52.53 168 GLU A CA 1
ATOM 1333 C C . GLU A 1 168 ? -26.003 1.169 14.027 1.00 52.53 168 GLU A C 1
ATOM 1335 O O . GLU A 1 168 ? -26.260 1.974 14.913 1.00 52.53 168 GLU A O 1
ATOM 1340 N N . SER A 1 169 ? -26.433 1.369 12.778 1.00 48.16 169 SER A N 1
ATOM 1341 C CA . SER A 1 169 ? -27.249 2.531 12.382 1.00 48.16 169 SER A CA 1
ATOM 1342 C C . SER A 1 169 ? -28.733 2.402 12.760 1.00 48.16 169 SER A C 1
ATOM 1344 O O . SER A 1 169 ? -29.507 3.332 12.534 1.00 48.16 169 SER A O 1
ATOM 1346 N N . ALA A 1 170 ? -29.132 1.266 13.342 1.00 47.91 170 ALA A N 1
ATOM 1347 C CA . ALA A 1 170 ? -30.489 1.007 13.815 1.00 47.91 170 ALA A CA 1
ATOM 1348 C C . ALA A 1 170 ? -30.703 1.338 15.306 1.00 47.91 170 ALA A C 1
ATOM 1350 O O . ALA A 1 170 ? -31.847 1.290 15.762 1.00 47.91 170 ALA A O 1
ATOM 1351 N N . GLU A 1 171 ? -29.660 1.702 16.064 1.00 46.47 171 GLU A N 1
ATOM 1352 C CA . GLU A 1 171 ? -29.847 2.206 17.427 1.00 46.47 171 GLU A CA 1
ATOM 1353 C C . GLU A 1 171 ? -30.169 3.711 17.401 1.00 46.47 171 GLU A C 1
ATOM 1355 O O . GLU A 1 171 ? -29.367 4.517 16.919 1.00 46.47 171 GLU A O 1
ATOM 1360 N N . PRO A 1 172 ? -31.349 4.140 17.886 1.00 41.53 172 PRO A N 1
ATOM 1361 C CA . PRO A 1 172 ? -31.677 5.554 17.940 1.00 41.53 172 PRO A CA 1
ATOM 1362 C C . PRO A 1 172 ? -30.771 6.258 18.957 1.00 41.53 172 PRO A C 1
ATOM 1364 O O . PRO A 1 172 ? -30.799 5.955 20.148 1.00 41.53 172 PRO A O 1
ATOM 1367 N N . ALA A 1 173 ? -30.024 7.259 18.490 1.00 52.56 173 ALA A N 1
ATOM 1368 C CA . ALA A 1 173 ? -29.111 8.102 19.268 1.00 52.56 173 ALA A CA 1
ATOM 1369 C C . ALA A 1 173 ? -29.799 9.034 20.299 1.00 52.56 173 ALA A C 1
ATOM 1371 O O . ALA A 1 173 ? -29.291 10.113 20.596 1.00 52.56 173 ALA A O 1
ATOM 1372 N N . TYR A 1 174 ? -30.964 8.666 20.839 1.00 45.16 174 TYR A N 1
ATOM 1373 C CA . TYR A 1 174 ? -31.656 9.459 21.854 1.00 45.16 174 TYR A CA 1
ATOM 1374 C C . TYR A 1 174 ? -32.421 8.559 22.830 1.00 45.16 174 TYR A C 1
ATOM 1376 O O . TYR A 1 174 ? -33.586 8.215 22.623 1.00 45.16 174 TYR A O 1
ATOM 1384 N N . THR A 1 175 ? -31.780 8.190 23.939 1.00 42.88 175 THR A N 1
ATOM 1385 C CA . THR A 1 175 ? -32.516 7.799 25.142 1.00 42.88 175 THR A CA 1
ATOM 1386 C C . THR A 1 175 ? -33.185 9.056 25.685 1.00 42.88 175 THR A C 1
ATOM 1388 O O . THR A 1 175 ? -32.529 9.903 26.284 1.00 42.88 175 THR A O 1
ATOM 1391 N N . VAL A 1 176 ? -34.486 9.206 25.437 1.00 48.94 176 VAL A N 1
ATOM 1392 C CA . VAL A 1 176 ? -35.312 10.198 26.132 1.00 48.94 176 VAL A CA 1
ATOM 1393 C C . VAL A 1 176 ? -35.228 9.868 27.623 1.00 48.94 176 VAL A C 1
ATOM 1395 O O . VAL A 1 176 ? -35.759 8.841 28.054 1.00 48.94 176 VAL A O 1
ATOM 1398 N N . GLU A 1 177 ? -34.529 10.699 28.400 1.00 43.94 177 GLU A N 1
ATOM 1399 C CA . GLU A 1 177 ? -34.625 10.676 29.858 1.00 43.94 177 GLU A CA 1
ATOM 1400 C C . GLU A 1 177 ? -36.105 10.805 30.222 1.00 43.94 177 GLU A C 1
ATOM 1402 O O . GLU A 1 177 ? -36.755 11.812 29.938 1.00 43.94 177 GLU A O 1
ATOM 1407 N N . LYS A 1 178 ? -36.671 9.745 30.802 1.00 44.47 178 LYS A N 1
ATOM 1408 C CA . LYS A 1 178 ? -37.994 9.823 31.411 1.00 44.47 178 LYS A CA 1
ATOM 1409 C C . LYS A 1 178 ? -37.847 10.630 32.691 1.00 44.47 178 LYS A C 1
ATOM 1411 O O . LYS A 1 178 ? -37.460 10.094 33.725 1.00 44.47 178 LYS A O 1
ATOM 1416 N N . GLU A 1 179 ? -38.145 11.915 32.591 1.00 45.72 179 GLU A N 1
ATOM 1417 C CA . GLU A 1 179 ? -38.413 12.769 33.736 1.00 45.72 179 GLU A CA 1
ATOM 1418 C C . GLU A 1 179 ? -39.665 12.208 34.436 1.00 45.72 179 GLU A C 1
ATOM 1420 O O . GLU A 1 179 ? -40.771 12.227 33.892 1.00 45.72 179 GLU A O 1
ATOM 1425 N N . TYR A 1 180 ? -39.470 11.578 35.596 1.00 51.72 180 TYR A N 1
ATOM 1426 C CA . TYR A 1 180 ? -40.570 11.137 36.449 1.00 51.72 180 TYR A CA 1
ATOM 1427 C C . TYR A 1 180 ? -41.126 12.374 37.166 1.00 51.72 180 TYR A C 1
ATOM 1429 O O . TYR A 1 180 ? -40.434 12.954 38.002 1.00 51.72 180 TYR A O 1
ATOM 1437 N N . VAL A 1 181 ? -42.354 12.766 36.814 1.00 53.41 181 VAL A N 1
ATOM 1438 C CA . VAL A 1 181 ? -43.192 13.708 37.579 1.00 53.41 181 VAL A CA 1
ATOM 1439 C C . VAL A 1 181 ? -44.020 12.933 38.593 1.00 53.41 181 V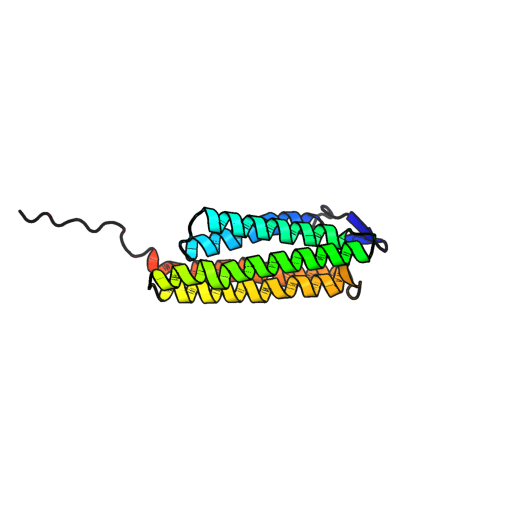AL A C 1
ATOM 1441 O O . VAL A 1 181 ? -44.566 11.873 38.203 1.00 53.41 181 VAL A O 1
#

pLDDT: mean 90.61, std 14.43, range [41.53, 98.69]

Radius of gyration: 19.8 Å; chains: 1; bounding box: 65×25×60 Å

InterPro domains:
  IPR001425 Archaeal/bacterial/fungal rhodopsins [PF01036] (1-163)
  IPR001425 Archaeal/bacterial/fungal rhodopsins [PR00251] (18-39)
  IPR001425 Archaeal/bacterial/fungal rhodopsins [PR00251] (46-65)
  IPR001425 Archaeal/bacterial/fungal rhodopsins [PR00251] (71-92)
  IPR001425 Archaeal/bacterial/fungal rhodopsins [PR00251] (113-131)
  IPR001425 Archaeal/bacterial/fungal rhodopsins [PR00251] (144-162)
  IPR001425 Archaeal/bacterial/fungal rhodopsins [PTHR28286] (10-163)
  IPR001425 Archaeal/bacterial/fungal rhodopsins [SM01021] (1-177)
  IPR018229 Rhodopsin, retinal binding site [PS00327] (146-157)

Organism: Guillardia theta (NCBI:txid55529)

Secondary structure (DSSP, 8-state):
-TTS-S-EEEGGGEEE-THHHHHHHHHHHHHHHHHHHHTT--HHHHHHHHHHHHHHHHHHHHHHH-SSHHHHHHHHHHHHHHHHHHHHIIIIIIHHHHHHTT-HHHHHHHHHHHHHHHHHHHHHHHHHIIIIIT--S-HHHHHHHHHHHHIIIIIIHHHHHHHHGGGTTTS-S--------

Sequence (181 aa):
MFSGMGWETVEGCRQYFYIRHLEWALTCSLILFSLGILAEQDVATIFASMGFSVGMIYSGYLAAIGLVPLAKWLWFFFGLVLFVMVVYIILREFRQTLLDKENPDKQQLFDKAALLTIVTWSLYPLVWILGPGIGAVGVSVEAILYCFLDVTSKAVFSFVVVNVSPYESAEPAYTVEKEYV

Foldseek 3Di:
DVVPDQWDQAPPRAIGRNVVLVVQLVVVLVLLLLLCVLLVHDPVLSVVLSVLSNQLSVLLSCLLRDPDLVSNVVSNVVSVVSLVVNLCCLVPVSQVSSVVVPDVLSNVLSVVLSVQQNVLVVCLSVLSCCPSNPNVDGPVVSVVSVVVSCCSNPVVSVVSSVVSPPVPVPDPPDDPPPPDD